Protein AF-A0A3C0M7T3-F1 (afdb_monomer_lite)

Sequence (121 aa):
MRQLVLCGLVAALISSSAALATDTVPTTPPAPPAPAAPPAPAAPPTPPAPPAPPAAPTTEETGKASKDEEVVCRVEDETGSRVRKRKICLTRAQWRSVQEGSQDAASDIQRKSGTMSPPGS

pLDDT: mean 72.66, std 16.34, range [39.75, 96.44]

Radius of gyration: 30.69 Å; chains: 1; bounding box: 57×65×64 Å

Secondary structure (DSSP, 8-state):
--SSSGGGSSSS---------------PPPPPPPPPPPPPPPPPPPPPPPPPPPPP------S---TTT-EEEEEEE-SSTT--EEEEEEEHHHHHHHHHHHHHHHHHHHHHHHHS--S--

Structure (mmCIF, N/CA/C/O backbone):
data_AF-A0A3C0M7T3-F1
#
_entry.id   AF-A0A3C0M7T3-F1
#
loop_
_atom_site.group_PDB
_atom_site.id
_atom_site.type_symbol
_atom_site.label_atom_id
_atom_site.label_alt_id
_atom_site.label_comp_id
_atom_site.label_asym_id
_atom_site.label_entity_id
_atom_site.label_seq_id
_atom_site.pdbx_PDB_ins_code
_atom_site.Cartn_x
_atom_site.Cartn_y
_atom_site.Cartn_z
_atom_site.occupancy
_atom_site.B_iso_or_equiv
_atom_site.auth_seq_id
_atom_site.auth_comp_id
_atom_site.auth_asym_id
_atom_site.auth_atom_id
_atom_site.pdbx_PDB_model_num
ATOM 1 N N . MET A 1 1 ? -9.285 25.445 -32.605 1.00 54.28 1 MET A N 1
ATOM 2 C CA . MET A 1 1 ? -8.692 25.141 -33.932 1.00 54.28 1 MET A CA 1
ATOM 3 C C . MET A 1 1 ? -7.184 25.440 -33.984 1.00 54.28 1 MET A C 1
ATOM 5 O O . MET A 1 1 ? -6.703 26.010 -34.949 1.00 54.28 1 MET A O 1
ATOM 9 N N . ARG A 1 2 ? -6.410 25.063 -32.953 1.00 50.66 2 ARG A N 1
ATOM 10 C CA . ARG A 1 2 ? -4.938 25.235 -32.923 1.00 50.66 2 ARG A CA 1
ATOM 11 C C . ARG A 1 2 ? -4.180 23.929 -32.636 1.00 50.66 2 ARG A C 1
ATOM 13 O O . ARG A 1 2 ? -2.967 23.897 -32.762 1.00 50.66 2 ARG A O 1
ATOM 20 N N . GLN A 1 3 ? -4.899 22.847 -32.316 1.00 47.53 3 GLN A N 1
ATOM 21 C CA . GLN A 1 3 ? -4.334 21.530 -31.985 1.00 47.53 3 GLN A CA 1
ATOM 22 C C . GLN A 1 3 ? -4.041 20.650 -33.214 1.00 47.53 3 GLN A C 1
ATOM 24 O O . GLN A 1 3 ? -3.295 19.686 -33.106 1.00 47.53 3 GLN A O 1
ATOM 29 N N . LEU A 1 4 ? -4.624 20.962 -34.379 1.00 51.00 4 LEU A N 1
ATOM 30 C CA . LEU A 1 4 ? -4.570 20.092 -35.564 1.00 51.00 4 LEU A CA 1
ATOM 31 C C . LEU A 1 4 ? -3.282 20.226 -36.393 1.00 51.00 4 LEU A C 1
ATOM 33 O O . LEU A 1 4 ? -3.054 19.410 -37.276 1.00 51.00 4 LEU A O 1
ATOM 37 N N . VAL A 1 5 ? -2.423 21.210 -36.109 1.00 55.22 5 VAL A N 1
ATOM 38 C CA . VAL A 1 5 ? -1.194 21.448 -36.895 1.00 55.22 5 VAL A CA 1
ATOM 39 C C . VAL A 1 5 ? 0.029 20.739 -36.292 1.00 55.22 5 VAL A C 1
ATOM 41 O O . VAL A 1 5 ? 0.988 20.462 -37.004 1.00 55.22 5 VAL A O 1
ATOM 44 N N . LEU A 1 6 ? -0.004 20.363 -35.007 1.00 47.19 6 LEU A N 1
ATOM 45 C CA . LEU A 1 6 ? 1.174 19.791 -34.339 1.00 47.19 6 LEU A CA 1
ATOM 46 C C . LEU A 1 6 ? 1.395 18.290 -34.608 1.00 47.19 6 LEU A C 1
ATOM 48 O O . LEU A 1 6 ? 2.515 17.814 -34.468 1.00 47.19 6 LEU A O 1
ATOM 52 N N . CYS A 1 7 ? 0.366 17.542 -35.026 1.00 48.12 7 CYS A N 1
ATOM 53 C CA . CYS A 1 7 ? 0.509 16.111 -35.341 1.00 48.12 7 CYS A CA 1
ATOM 54 C C . CYS A 1 7 ? 1.172 15.834 -36.704 1.00 48.12 7 CYS A C 1
ATOM 56 O O . CYS A 1 7 ? 1.570 14.702 -36.958 1.00 48.12 7 CYS A O 1
ATOM 58 N N . GLY A 1 8 ? 1.303 16.833 -37.585 1.00 39.75 8 GLY A N 1
ATOM 59 C CA . GLY A 1 8 ? 1.785 16.622 -38.958 1.00 39.75 8 GLY A CA 1
ATOM 60 C C . GLY A 1 8 ? 3.307 16.577 -39.131 1.00 39.75 8 GLY A C 1
ATOM 61 O O . GLY A 1 8 ? 3.780 16.102 -40.157 1.00 39.75 8 GLY A O 1
ATOM 62 N N . LEU A 1 9 ? 4.091 17.060 -38.160 1.00 50.75 9 LEU A N 1
ATOM 63 C CA . LEU A 1 9 ? 5.523 17.339 -38.370 1.00 50.75 9 LEU A CA 1
ATOM 64 C C . LEU A 1 9 ? 6.476 16.240 -37.866 1.00 50.75 9 LEU A C 1
ATOM 66 O O . LEU A 1 9 ? 7.672 16.306 -38.122 1.00 50.75 9 LEU A O 1
ATOM 70 N N . VAL A 1 10 ? 5.968 15.191 -37.210 1.00 51.28 10 VAL A N 1
ATOM 71 C CA . VAL A 1 10 ? 6.800 14.073 -36.708 1.00 51.28 10 VAL A CA 1
ATOM 72 C C . VAL A 1 10 ? 6.951 12.942 -37.747 1.00 51.28 10 VAL A C 1
ATOM 74 O O . VAL A 1 10 ? 7.687 11.986 -37.535 1.00 51.28 10 VAL A O 1
ATOM 77 N N . ALA A 1 11 ? 6.304 13.049 -38.913 1.00 47.62 11 ALA A N 1
ATOM 78 C CA . ALA A 1 11 ? 6.251 11.973 -39.907 1.00 47.62 11 ALA A CA 1
ATOM 79 C C . ALA A 1 11 ? 7.423 11.931 -40.919 1.00 47.62 11 ALA A C 1
ATOM 81 O O . ALA A 1 11 ? 7.415 11.073 -41.795 1.00 47.62 11 ALA A O 1
ATOM 82 N N . ALA A 1 12 ? 8.424 12.820 -40.836 1.00 48.28 12 ALA A N 1
ATOM 83 C CA . ALA A 1 12 ? 9.397 13.019 -41.927 1.00 48.28 12 ALA A CA 1
ATOM 84 C C . ALA A 1 12 ? 10.887 12.815 -41.570 1.00 48.28 12 ALA A C 1
ATOM 86 O O . ALA A 1 12 ? 11.750 13.277 -42.312 1.00 48.28 12 ALA A O 1
ATOM 87 N N . LEU A 1 13 ? 11.223 12.130 -40.468 1.00 51.91 13 LEU A N 1
ATOM 88 C CA . LEU A 1 13 ? 12.625 11.866 -40.079 1.00 51.91 13 LEU A CA 1
ATOM 89 C C . LEU A 1 13 ? 12.902 10.396 -39.720 1.00 51.91 13 LEU A C 1
ATOM 91 O O . LEU A 1 13 ? 13.705 10.104 -38.836 1.00 51.91 13 LEU A O 1
ATOM 95 N N . ILE A 1 14 ? 12.274 9.447 -40.419 1.00 58.03 14 ILE A N 1
ATOM 96 C CA . ILE A 1 14 ? 12.682 8.037 -40.339 1.00 58.03 14 ILE A CA 1
ATOM 97 C C . ILE A 1 14 ? 13.734 7.802 -41.422 1.00 58.03 14 ILE A C 1
ATOM 99 O O . ILE A 1 14 ? 13.443 7.457 -42.564 1.00 58.03 14 ILE A O 1
ATOM 103 N N . SER A 1 15 ? 14.960 8.130 -41.030 1.00 51.03 15 SER A N 1
ATOM 104 C CA . SER A 1 15 ? 16.192 8.033 -41.799 1.00 51.03 15 SER A CA 1
ATOM 105 C C . SER A 1 15 ? 16.434 6.613 -42.319 1.00 51.03 15 SER A C 1
ATOM 107 O O . SER A 1 15 ? 16.364 5.638 -41.570 1.00 51.03 15 SER A O 1
ATOM 109 N N . SER A 1 16 ? 16.748 6.527 -43.610 1.00 57.53 16 SER A N 1
ATOM 110 C CA . SER A 1 16 ? 17.214 5.338 -44.315 1.00 57.53 16 SER A CA 1
ATOM 111 C C . SER A 1 16 ? 18.479 4.756 -43.686 1.00 57.53 16 SER A C 1
ATOM 113 O O . SER A 1 16 ? 19.516 5.416 -43.658 1.00 57.53 16 SER A O 1
ATOM 115 N N . SER A 1 17 ? 18.426 3.476 -43.322 1.00 51.94 17 SER A N 1
ATOM 116 C CA . SER A 1 17 ? 19.613 2.644 -43.119 1.00 51.94 17 SER A CA 1
ATOM 117 C C . SER A 1 17 ? 19.496 1.409 -44.005 1.00 51.94 17 SER A C 1
ATOM 119 O O . SER A 1 17 ? 18.866 0.418 -43.641 1.00 51.94 17 SER A O 1
ATOM 121 N N . ALA A 1 18 ? 20.085 1.491 -45.199 1.00 50.25 18 ALA A N 1
ATOM 122 C CA . ALA A 1 18 ? 20.340 0.339 -46.051 1.00 50.25 18 ALA A CA 1
ATOM 123 C C . ALA A 1 18 ? 21.513 -0.451 -45.451 1.00 50.25 18 ALA A C 1
ATOM 125 O O . ALA A 1 18 ? 22.664 -0.027 -45.537 1.00 50.25 18 ALA A O 1
ATOM 126 N N . ALA A 1 19 ? 21.217 -1.580 -44.811 1.00 55.22 19 ALA A N 1
ATOM 127 C CA . ALA A 1 19 ? 22.232 -2.539 -44.404 1.00 55.22 19 ALA A CA 1
ATOM 128 C C . ALA A 1 19 ? 22.557 -3.451 -45.597 1.00 55.22 19 ALA A C 1
ATOM 130 O O . ALA A 1 19 ? 21.702 -4.191 -46.083 1.00 55.22 19 ALA A O 1
ATOM 131 N N 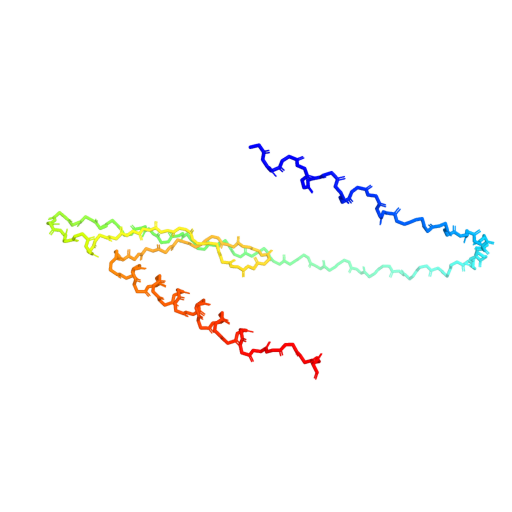. LEU A 1 20 ? 23.797 -3.365 -46.078 1.00 54.47 20 LEU A N 1
ATOM 132 C CA . LEU A 1 20 ? 24.382 -4.287 -47.046 1.00 54.47 20 LEU A CA 1
ATOM 133 C C . LEU A 1 20 ? 24.488 -5.674 -46.396 1.00 54.47 20 LEU A C 1
ATOM 135 O O . LEU A 1 20 ? 25.200 -5.842 -45.408 1.00 54.47 20 LEU A O 1
ATOM 139 N N . ALA A 1 21 ? 23.774 -6.657 -46.942 1.00 46.28 21 ALA A N 1
ATOM 140 C CA . ALA A 1 21 ? 23.901 -8.053 -46.547 1.00 46.28 21 ALA A CA 1
ATOM 141 C C . ALA A 1 21 ? 25.152 -8.661 -47.201 1.00 46.28 21 ALA A C 1
ATOM 143 O O . ALA A 1 21 ? 25.198 -8.854 -48.415 1.00 46.28 21 ALA A O 1
ATOM 144 N N . THR A 1 22 ? 26.177 -8.949 -46.401 1.00 52.25 22 THR A N 1
ATOM 145 C CA . THR A 1 22 ? 27.278 -9.841 -46.781 1.00 52.25 22 THR A CA 1
ATOM 146 C C . THR A 1 22 ? 26.864 -11.284 -46.510 1.00 52.25 22 THR A C 1
ATOM 148 O O . THR A 1 22 ? 26.627 -11.651 -45.360 1.00 52.25 22 THR A O 1
ATOM 151 N N . ASP A 1 23 ? 26.783 -12.077 -47.575 1.00 52.69 23 ASP A N 1
ATOM 152 C CA . ASP A 1 23 ? 26.508 -13.512 -47.553 1.00 52.69 23 ASP A CA 1
ATOM 153 C C . ASP A 1 23 ? 27.795 -14.264 -47.176 1.00 52.69 23 ASP A C 1
ATOM 155 O O . ASP A 1 23 ? 28.731 -14.381 -47.969 1.00 52.69 23 ASP A O 1
ATOM 159 N N . THR A 1 24 ? 27.889 -14.708 -45.925 1.00 58.91 24 THR A N 1
ATOM 160 C CA . THR A 1 24 ? 28.912 -15.656 -45.477 1.00 58.91 24 THR A CA 1
ATOM 161 C C . THR A 1 24 ? 28.232 -16.978 -45.163 1.00 58.91 24 THR A C 1
ATOM 163 O O . THR A 1 24 ? 27.524 -17.104 -44.168 1.00 58.91 24 THR A O 1
ATOM 166 N N . VAL A 1 25 ? 28.449 -17.979 -46.018 1.00 60.59 25 VAL A N 1
ATOM 167 C CA . VAL A 1 25 ? 27.983 -19.356 -45.811 1.00 60.59 25 VAL A CA 1
ATOM 168 C C . VAL A 1 25 ? 28.765 -19.987 -44.649 1.00 60.59 25 VAL A C 1
ATOM 170 O O . VAL A 1 25 ? 29.980 -20.171 -44.770 1.00 60.59 25 VAL A O 1
ATOM 173 N N . PRO A 1 26 ? 28.123 -20.352 -43.522 1.00 62.94 26 PRO A N 1
ATOM 174 C CA . PRO A 1 26 ? 28.803 -21.055 -42.444 1.00 62.94 26 PRO A CA 1
ATOM 175 C C . PRO A 1 26 ? 28.878 -22.558 -42.755 1.00 62.94 26 PRO A C 1
ATOM 177 O O . PRO A 1 26 ? 27.889 -23.287 -42.655 1.00 62.94 26 PRO A O 1
ATOM 180 N N . THR A 1 27 ? 30.072 -23.050 -43.093 1.00 63.44 27 THR A N 1
ATOM 181 C CA . THR A 1 27 ? 30.367 -24.492 -43.111 1.00 63.44 27 THR A CA 1
ATOM 182 C C . THR A 1 27 ? 30.346 -25.015 -41.677 1.00 63.44 27 THR A C 1
ATOM 184 O O . THR A 1 27 ? 31.277 -24.796 -40.902 1.00 63.44 27 THR A O 1
ATOM 187 N N . THR A 1 28 ? 29.253 -25.688 -41.321 1.00 66.62 28 THR A N 1
ATOM 188 C CA . THR A 1 28 ? 29.037 -26.264 -39.990 1.00 66.62 28 THR A CA 1
ATOM 189 C C . THR A 1 28 ? 29.681 -27.658 -39.929 1.00 66.62 28 THR A C 1
ATOM 191 O O . THR A 1 28 ? 29.315 -28.516 -40.735 1.00 66.62 28 THR A O 1
ATOM 194 N N . PRO A 1 29 ? 30.640 -27.917 -39.019 1.00 76.75 29 PRO A N 1
ATOM 195 C CA . PRO A 1 29 ? 31.213 -29.249 -38.840 1.00 76.75 29 PRO A CA 1
ATOM 196 C C . PRO A 1 29 ? 30.164 -30.241 -38.299 1.00 76.75 29 PRO A C 1
ATOM 198 O O . PRO A 1 29 ? 29.226 -29.827 -37.612 1.00 76.75 29 PRO A O 1
ATOM 201 N N . PRO A 1 30 ? 30.303 -31.551 -38.582 1.00 72.31 30 PRO A N 1
ATOM 202 C CA . PRO A 1 30 ? 29.371 -32.562 -38.094 1.00 72.31 30 PRO A CA 1
ATOM 203 C C . PRO A 1 30 ? 29.369 -32.605 -36.561 1.00 72.31 30 PRO A C 1
ATOM 205 O O . PRO A 1 30 ? 30.420 -32.685 -35.922 1.00 72.31 30 PRO A O 1
ATOM 208 N N . ALA A 1 31 ? 28.170 -32.530 -35.983 1.00 72.38 31 ALA A N 1
ATOM 209 C CA . ALA A 1 31 ? 27.964 -32.505 -34.543 1.00 72.38 31 ALA A CA 1
ATOM 210 C C . ALA A 1 31 ? 28.429 -33.824 -33.885 1.00 72.38 31 ALA A C 1
ATOM 212 O O . ALA A 1 31 ? 28.151 -34.901 -34.423 1.00 72.38 31 ALA A O 1
ATOM 213 N N . PRO A 1 32 ? 29.110 -33.769 -32.723 1.00 79.19 32 PRO A N 1
ATOM 214 C CA . PRO A 1 32 ? 29.444 -34.965 -31.955 1.00 79.19 32 PRO A CA 1
ATOM 215 C C . PRO A 1 32 ? 28.168 -35.688 -31.482 1.00 79.19 32 PRO A C 1
ATOM 217 O O . PRO A 1 32 ? 27.130 -35.043 -31.306 1.00 79.19 32 PRO A O 1
ATOM 220 N N . PRO A 1 33 ? 28.220 -37.015 -31.251 1.00 74.81 33 PRO A N 1
ATOM 221 C CA . PRO A 1 33 ? 27.073 -37.763 -30.748 1.00 74.81 33 PRO A CA 1
ATOM 222 C C . PRO A 1 33 ? 26.618 -37.194 -29.400 1.00 74.81 33 PRO A C 1
ATOM 224 O O . PRO A 1 33 ? 27.426 -36.983 -28.492 1.00 74.81 33 PRO A O 1
ATOM 227 N N . ALA A 1 34 ? 25.317 -36.924 -29.292 1.00 75.00 34 ALA A N 1
ATOM 228 C CA . ALA A 1 34 ? 24.721 -36.347 -28.096 1.00 75.00 34 ALA A CA 1
ATOM 229 C C . ALA A 1 34 ? 24.924 -37.285 -26.886 1.00 75.00 34 ALA A C 1
ATOM 231 O O . ALA A 1 34 ? 24.670 -38.488 -27.005 1.00 75.00 34 ALA A O 1
ATOM 232 N N . PRO A 1 35 ? 25.369 -36.767 -25.726 1.00 75.75 35 PRO A N 1
ATOM 233 C CA . PRO A 1 35 ? 25.475 -37.565 -24.511 1.00 75.75 35 PRO A CA 1
ATOM 234 C C . PRO A 1 35 ? 24.099 -38.108 -24.105 1.00 75.75 35 PRO A C 1
ATOM 236 O O . PRO A 1 35 ? 23.074 -37.453 -24.305 1.00 75.75 35 PRO A O 1
ATOM 239 N N . ALA A 1 36 ? 24.082 -39.315 -23.531 1.00 73.00 36 ALA A N 1
ATOM 240 C CA . ALA A 1 36 ? 22.861 -39.947 -23.045 1.00 73.00 36 ALA A CA 1
ATOM 241 C C . ALA A 1 36 ? 22.136 -39.023 -22.053 1.00 73.00 36 ALA A C 1
ATOM 243 O O . ALA A 1 36 ? 22.749 -38.493 -21.122 1.00 73.00 36 ALA A O 1
ATOM 244 N N . ALA A 1 37 ? 20.836 -38.819 -22.276 1.00 73.56 37 ALA A N 1
ATOM 245 C CA . ALA A 1 37 ? 20.022 -37.946 -21.445 1.00 73.56 37 ALA A CA 1
ATOM 246 C C . ALA A 1 37 ? 20.018 -38.447 -19.986 1.00 73.56 37 ALA A C 1
ATOM 248 O O . ALA A 1 37 ? 19.810 -39.644 -19.759 1.00 73.56 37 ALA A O 1
ATOM 249 N N . PRO A 1 38 ? 20.241 -37.565 -18.993 1.00 78.31 38 PRO A N 1
ATOM 250 C CA . PRO A 1 38 ? 20.146 -37.945 -17.591 1.00 78.31 38 PRO A CA 1
ATOM 251 C C . PRO A 1 38 ? 18.713 -38.388 -17.250 1.00 78.31 38 PRO A C 1
ATOM 253 O O . PRO A 1 38 ? 17.758 -37.920 -17.879 1.00 78.31 38 PRO A O 1
ATOM 256 N N . PRO A 1 39 ? 18.538 -39.277 -16.254 1.00 73.81 39 PRO A N 1
ATOM 257 C CA . PRO A 1 39 ? 17.217 -39.704 -15.813 1.00 73.81 39 PRO A CA 1
ATOM 258 C C . PRO A 1 39 ? 16.380 -38.493 -15.390 1.00 73.81 39 PRO A C 1
ATOM 260 O O . PRO A 1 39 ? 16.879 -37.573 -14.736 1.00 73.81 39 PRO A O 1
ATOM 263 N N . ALA A 1 40 ? 15.105 -38.495 -15.785 1.00 75.69 40 ALA A N 1
ATOM 264 C CA . ALA A 1 40 ? 14.182 -37.415 -15.474 1.00 75.69 40 ALA A CA 1
ATOM 265 C C . ALA A 1 40 ? 14.099 -37.208 -13.947 1.00 75.69 40 ALA A C 1
ATOM 267 O O . ALA A 1 40 ? 13.927 -38.188 -13.213 1.00 75.69 40 ALA A O 1
ATOM 268 N N . PRO A 1 41 ? 14.224 -35.963 -13.453 1.00 77.19 41 PRO A N 1
ATOM 269 C CA . PRO A 1 41 ? 14.110 -35.680 -12.031 1.00 77.19 41 PRO A CA 1
ATOM 270 C C . PRO A 1 41 ? 12.722 -36.080 -11.524 1.00 77.19 41 PRO A C 1
ATOM 272 O O . PRO A 1 41 ? 11.710 -35.850 -12.189 1.00 77.19 41 PRO A O 1
ATOM 275 N N . ALA A 1 42 ? 12.688 -36.689 -10.337 1.00 75.00 42 ALA A N 1
ATOM 276 C CA . ALA A 1 42 ? 11.449 -37.059 -9.670 1.00 75.00 42 ALA A CA 1
ATOM 277 C C . ALA A 1 42 ? 10.538 -35.831 -9.520 1.00 75.00 42 ALA A C 1
ATOM 279 O O . ALA A 1 42 ? 11.002 -34.738 -9.181 1.00 75.00 42 ALA A O 1
ATOM 280 N N . ALA A 1 43 ? 9.244 -36.016 -9.792 1.00 74.94 43 ALA A N 1
ATOM 281 C CA . ALA A 1 43 ? 8.264 -34.944 -9.699 1.00 74.94 43 ALA A CA 1
ATOM 282 C C . ALA A 1 43 ? 8.264 -34.340 -8.280 1.00 74.94 43 ALA A C 1
ATOM 284 O O . ALA A 1 43 ? 8.270 -35.095 -7.301 1.00 74.94 43 ALA A O 1
ATOM 285 N N . PRO A 1 44 ? 8.263 -33.000 -8.144 1.00 76.00 44 PRO A N 1
ATOM 286 C CA . PRO A 1 44 ? 8.203 -32.368 -6.836 1.00 76.00 44 PRO A CA 1
ATOM 287 C C . PRO A 1 44 ? 6.874 -32.712 -6.146 1.00 76.00 44 PRO A C 1
ATOM 289 O O . PRO A 1 44 ? 5.849 -32.843 -6.823 1.00 76.00 44 PRO A O 1
ATOM 292 N N . PRO A 1 45 ? 6.863 -32.843 -4.809 1.00 72.81 45 PRO A N 1
ATOM 293 C CA . PRO A 1 45 ? 5.632 -33.075 -4.070 1.00 72.81 45 PRO A CA 1
ATOM 294 C C . PRO A 1 45 ? 4.646 -31.929 -4.307 1.00 72.81 45 PRO A C 1
ATOM 296 O O . PRO A 1 45 ? 5.022 -30.755 -4.360 1.00 72.81 45 PRO A O 1
ATOM 299 N N . THR A 1 46 ? 3.370 -32.282 -4.443 1.00 73.62 46 THR A N 1
ATOM 300 C CA . THR A 1 46 ? 2.272 -31.331 -4.605 1.00 73.62 46 THR A CA 1
ATOM 301 C C . THR A 1 46 ? 2.250 -30.372 -3.408 1.00 73.62 46 THR A C 1
ATOM 303 O O . THR A 1 46 ? 2.223 -30.844 -2.268 1.00 73.62 46 THR A O 1
ATOM 306 N N . PRO A 1 47 ? 2.277 -29.041 -3.616 1.00 78.12 47 PRO A N 1
ATOM 307 C CA . PRO A 1 47 ? 2.225 -28.099 -2.508 1.00 78.12 47 PRO A CA 1
ATOM 308 C C . PRO A 1 47 ? 0.896 -28.244 -1.748 1.00 78.12 47 PRO A C 1
ATOM 310 O O . PRO A 1 47 ? -0.140 -28.497 -2.371 1.00 78.12 47 PRO A O 1
ATOM 313 N N . PRO A 1 48 ? 0.906 -28.081 -0.413 1.00 73.44 48 PRO A N 1
ATOM 314 C CA . PRO A 1 48 ? -0.309 -28.122 0.388 1.00 73.44 48 PRO A CA 1
ATOM 315 C C . PRO A 1 48 ? -1.293 -27.043 -0.075 1.00 73.44 48 PRO A C 1
ATOM 317 O O . PRO A 1 48 ? -0.898 -25.937 -0.456 1.00 73.44 48 PRO A O 1
ATOM 320 N N . ALA A 1 49 ? -2.583 -27.383 -0.050 1.00 71.88 49 ALA A N 1
ATOM 321 C CA . ALA A 1 49 ? -3.652 -26.462 -0.408 1.00 71.88 49 ALA A CA 1
ATOM 322 C C . ALA A 1 49 ? -3.561 -25.183 0.449 1.00 71.88 49 ALA A C 1
ATOM 324 O O . ALA A 1 49 ? -3.306 -25.278 1.655 1.00 71.88 49 ALA A O 1
ATOM 325 N N . PRO A 1 50 ? -3.747 -23.989 -0.146 1.00 76.25 50 PRO A N 1
ATOM 326 C CA . PRO A 1 50 ? -3.705 -22.746 0.608 1.00 76.25 50 PRO A CA 1
ATOM 327 C C . PRO A 1 50 ? -4.780 -22.760 1.708 1.00 76.25 50 PRO A C 1
ATOM 329 O O . PRO A 1 50 ? -5.881 -23.266 1.473 1.00 76.25 50 PRO A O 1
ATOM 332 N N . PRO A 1 51 ? -4.486 -22.208 2.898 1.00 66.81 51 PRO A N 1
ATOM 333 C CA . PRO A 1 51 ? -5.471 -22.099 3.964 1.00 66.81 51 PRO A CA 1
ATOM 334 C C . PRO A 1 51 ? -6.678 -21.291 3.480 1.00 66.81 51 PRO A C 1
ATOM 336 O O . PRO A 1 51 ? -6.530 -20.298 2.760 1.00 66.81 51 PRO A O 1
ATOM 339 N N . ALA A 1 52 ? -7.874 -21.736 3.871 1.00 64.75 52 ALA A N 1
ATOM 340 C CA . ALA A 1 52 ? -9.113 -21.028 3.585 1.00 64.75 52 ALA A CA 1
ATOM 341 C C . ALA A 1 52 ? -9.010 -19.575 4.092 1.00 64.75 52 ALA A C 1
ATOM 343 O O . ALA A 1 52 ? -8.475 -19.354 5.184 1.00 64.75 52 ALA A O 1
ATOM 344 N N . PRO A 1 53 ? -9.479 -18.580 3.314 1.00 68.81 53 PRO A N 1
ATOM 345 C CA . PRO A 1 53 ? -9.433 -17.192 3.745 1.00 68.81 53 PRO A CA 1
ATOM 346 C C . PRO A 1 53 ? -10.183 -17.040 5.079 1.00 68.81 53 PRO A C 1
ATOM 348 O O . PRO A 1 53 ? -11.221 -17.684 5.260 1.00 68.81 53 PRO A O 1
ATOM 351 N N . PRO A 1 54 ? -9.691 -16.197 6.007 1.00 61.53 54 PRO A N 1
ATOM 352 C CA . PRO A 1 54 ? -10.412 -15.896 7.234 1.00 61.53 54 PRO A CA 1
ATOM 353 C C . PRO A 1 54 ? -11.817 -15.408 6.886 1.00 61.53 54 PRO A C 1
ATOM 355 O O . PRO A 1 54 ? -11.976 -14.550 6.012 1.00 61.53 54 PRO A O 1
ATOM 358 N N . ALA A 1 55 ? -12.825 -15.961 7.561 1.00 56.47 55 ALA A N 1
ATOM 359 C CA . ALA A 1 55 ? -14.178 -15.435 7.501 1.00 56.47 55 ALA A CA 1
ATOM 360 C C . ALA A 1 55 ? -14.123 -13.932 7.805 1.00 56.47 55 ALA A C 1
ATOM 362 O O . ALA A 1 55 ? -13.525 -13.512 8.799 1.00 56.47 55 ALA A O 1
ATOM 363 N N . ALA A 1 56 ? -14.673 -13.125 6.896 1.00 54.78 56 ALA A N 1
ATOM 364 C CA . ALA A 1 56 ? -14.720 -11.682 7.057 1.00 54.78 56 ALA A CA 1
ATOM 365 C C . ALA A 1 56 ? -15.389 -11.340 8.401 1.00 54.78 56 ALA A C 1
ATOM 367 O O . ALA A 1 56 ? -16.407 -11.956 8.725 1.00 54.78 56 ALA A O 1
ATOM 368 N N . PRO A 1 57 ? -14.859 -10.382 9.182 1.00 56.78 57 PRO A N 1
ATOM 369 C CA . PRO A 1 57 ? -15.565 -9.916 10.361 1.00 56.78 57 PRO A CA 1
ATOM 370 C C . PRO A 1 57 ? -16.868 -9.249 9.912 1.00 56.78 57 PRO A C 1
ATOM 372 O O . PRO A 1 57 ? -16.860 -8.227 9.223 1.00 56.78 57 PRO A O 1
ATOM 375 N N . THR A 1 58 ? -17.992 -9.855 10.285 1.00 52.66 58 THR A N 1
ATOM 376 C CA . THR A 1 58 ? -19.303 -9.211 10.270 1.00 52.66 58 THR A CA 1
ATOM 377 C C . THR A 1 58 ? -19.300 -8.178 11.390 1.00 52.66 58 THR A C 1
ATOM 379 O O . THR A 1 58 ? -19.621 -8.485 12.533 1.00 52.66 58 THR A O 1
ATOM 382 N N . THR A 1 59 ? -18.862 -6.959 11.085 1.00 51.47 59 THR A N 1
ATOM 383 C CA . THR A 1 59 ? -19.052 -5.816 11.978 1.00 51.47 59 THR A CA 1
ATOM 384 C C . THR A 1 59 ? -20.449 -5.261 11.728 1.00 51.47 59 THR A C 1
ATOM 386 O O . THR A 1 59 ? -20.647 -4.358 10.917 1.00 51.47 59 THR A O 1
ATOM 389 N N . GLU A 1 60 ? -21.432 -5.853 12.401 1.00 63.25 60 GLU A N 1
ATOM 390 C CA . GLU A 1 60 ? -22.653 -5.145 12.764 1.00 63.25 60 GLU A CA 1
ATOM 391 C C . GLU A 1 60 ? -22.302 -4.189 13.907 1.00 63.25 60 GLU A C 1
ATOM 393 O O . GLU A 1 60 ? -22.080 -4.624 15.032 1.00 63.25 60 GLU A O 1
ATOM 398 N N . GLU A 1 61 ? -22.265 -2.884 13.641 1.00 52.28 61 GLU A N 1
ATOM 399 C CA . GLU A 1 61 ? -22.486 -1.905 14.703 1.00 52.28 61 GLU A CA 1
ATOM 400 C C . GLU A 1 61 ? -23.376 -0.780 14.176 1.00 52.28 61 GLU A C 1
ATOM 402 O O . GLU A 1 61 ? -22.974 0.113 13.431 1.00 52.28 61 GLU A O 1
ATOM 407 N N . THR A 1 62 ? -24.654 -0.893 14.534 1.00 50.19 62 THR A N 1
ATOM 408 C CA . THR A 1 62 ? -25.650 0.162 14.389 1.00 50.19 62 THR A CA 1
ATOM 409 C C . THR A 1 62 ? -25.415 1.174 15.501 1.00 50.19 62 THR A C 1
ATOM 411 O O . THR A 1 62 ? -25.866 1.013 16.628 1.00 50.19 62 THR A O 1
ATOM 414 N N . GLY A 1 63 ? -24.714 2.242 15.165 1.00 51.47 63 GLY A N 1
ATOM 415 C CA . GLY A 1 63 ? -24.579 3.454 15.958 1.00 51.47 63 GLY A CA 1
ATOM 416 C C . GLY A 1 63 ? -24.054 4.517 15.011 1.00 51.47 63 GLY A C 1
ATOM 417 O O . GLY A 1 63 ? -23.325 4.184 14.085 1.00 51.47 63 GLY A O 1
ATOM 418 N N . LYS A 1 64 ? -24.495 5.770 15.137 1.00 54.34 64 LYS A N 1
ATOM 419 C CA . LYS A 1 64 ? -24.123 6.865 14.226 1.00 54.34 64 LYS A CA 1
ATOM 420 C C . LYS A 1 64 ? -22.612 7.133 14.294 1.00 54.34 64 LYS A C 1
ATOM 422 O O . LYS A 1 64 ? -22.188 8.069 14.960 1.00 54.34 64 LYS A O 1
ATOM 427 N N . ALA A 1 65 ? -21.831 6.307 13.611 1.00 56.47 65 ALA A N 1
ATOM 428 C CA . ALA A 1 65 ? -20.410 6.470 13.423 1.00 56.47 65 ALA A CA 1
ATOM 429 C C . ALA A 1 65 ? -20.219 7.770 12.646 1.00 56.47 65 ALA A C 1
ATOM 431 O O . ALA A 1 65 ? -20.846 7.995 11.601 1.00 56.47 65 ALA A O 1
ATOM 432 N N . SER A 1 66 ? -19.406 8.665 13.188 1.00 66.38 66 SER A N 1
ATOM 433 C CA . SER A 1 66 ? -19.027 9.884 12.484 1.00 66.38 66 SER A CA 1
ATOM 434 C C . SER A 1 66 ? -18.421 9.476 11.133 1.00 66.38 66 SER A C 1
ATOM 436 O O . SER A 1 66 ? -17.833 8.403 11.019 1.00 66.38 66 SER A O 1
ATOM 438 N N . LYS A 1 67 ? -18.559 10.285 10.071 1.00 71.62 67 LYS A N 1
ATOM 439 C CA . LYS A 1 67 ? -18.104 9.917 8.703 1.00 71.62 67 LYS A CA 1
ATOM 440 C C . LYS A 1 67 ? -16.635 9.461 8.628 1.00 71.62 67 LYS A C 1
ATOM 442 O O . LYS A 1 67 ? -16.237 8.852 7.634 1.00 71.62 67 LYS A O 1
ATOM 447 N N . ASP A 1 68 ? -15.848 9.802 9.641 1.00 75.44 68 ASP A N 1
ATOM 448 C CA . ASP A 1 68 ? -14.452 9.445 9.871 1.00 75.44 68 ASP A CA 1
ATOM 449 C C . ASP A 1 68 ? -14.230 7.985 10.309 1.00 75.44 68 ASP A C 1
ATOM 451 O O . ASP A 1 68 ? -13.193 7.406 9.979 1.00 75.44 68 ASP A O 1
ATOM 455 N N . GLU A 1 69 ? -15.200 7.383 10.997 1.00 83.50 69 GLU A N 1
ATOM 456 C CA . GLU A 1 69 ? -15.149 6.024 11.561 1.00 83.50 69 GLU A CA 1
ATOM 457 C C . GLU A 1 69 ? -15.642 4.955 10.570 1.00 83.50 69 GLU A C 1
ATOM 459 O O . GLU A 1 69 ? -15.494 3.759 10.807 1.00 83.50 69 GLU A O 1
ATOM 464 N N . GLU A 1 70 ? -16.180 5.371 9.420 1.00 87.75 70 GLU A N 1
ATOM 465 C CA . GLU A 1 70 ? -16.611 4.466 8.354 1.00 87.75 70 GLU A CA 1
ATOM 466 C C . GLU A 1 70 ? -15.422 3.655 7.810 1.00 87.75 70 GLU A C 1
ATOM 468 O O . GLU A 1 70 ? -14.449 4.219 7.295 1.00 87.75 70 GLU A O 1
ATOM 473 N N . VAL A 1 71 ? -15.510 2.325 7.902 1.00 92.12 71 VAL A N 1
ATOM 474 C CA . VAL A 1 71 ? -14.508 1.398 7.361 1.00 92.12 71 VAL A CA 1
ATOM 475 C C . VAL A 1 71 ? -14.709 1.234 5.856 1.00 92.12 71 VAL A C 1
ATOM 477 O O . VAL A 1 71 ? -15.755 0.787 5.392 1.00 92.12 71 VAL A O 1
ATOM 480 N N . VAL A 1 72 ? -13.672 1.550 5.082 1.00 92.12 72 VAL A N 1
ATOM 481 C CA . VAL A 1 72 ? -13.639 1.425 3.623 1.00 92.12 72 VAL A CA 1
ATOM 482 C C . VAL A 1 72 ? -12.597 0.381 3.232 1.00 92.12 72 VAL A C 1
ATOM 484 O O . VAL A 1 72 ? -11.416 0.502 3.566 1.00 92.12 72 VAL A O 1
ATOM 487 N N . CYS A 1 73 ? -13.024 -0.633 2.480 1.00 94.69 73 CYS A N 1
ATOM 488 C CA . CYS A 1 73 ? -12.135 -1.654 1.937 1.00 94.69 73 CYS A CA 1
ATOM 489 C C . CYS A 1 73 ? -11.752 -1.355 0.485 1.00 94.69 73 CYS A C 1
ATOM 491 O O . CYS A 1 73 ? -12.631 -1.177 -0.357 1.00 94.69 73 CYS A O 1
ATOM 493 N N . ARG A 1 74 ? -10.455 -1.381 0.177 1.00 92.44 74 ARG A N 1
ATOM 494 C CA . ARG A 1 74 ? -9.910 -1.265 -1.185 1.00 92.44 74 ARG A CA 1
ATOM 495 C C . ARG A 1 74 ? -9.098 -2.502 -1.540 1.00 92.44 74 ARG A C 1
ATOM 497 O O . ARG A 1 74 ? -8.587 -3.184 -0.654 1.00 92.44 74 ARG A O 1
ATOM 504 N N . VAL A 1 75 ? -9.031 -2.824 -2.826 1.00 92.50 75 VAL A N 1
ATOM 505 C CA . VAL A 1 75 ? -8.175 -3.897 -3.338 1.00 92.50 75 VAL A CA 1
ATOM 506 C C . VAL A 1 75 ? -6.989 -3.230 -4.006 1.00 92.50 75 VAL A C 1
ATOM 508 O O . VAL A 1 75 ? -7.175 -2.544 -5.004 1.00 92.50 75 VAL A O 1
ATOM 511 N N . GLU A 1 76 ? -5.811 -3.421 -3.428 1.00 88.62 76 GLU A N 1
ATOM 512 C CA . GLU A 1 76 ? -4.557 -2.893 -3.950 1.00 88.62 76 GLU A CA 1
ATOM 513 C C . GLU A 1 76 ? -3.791 -4.021 -4.644 1.00 88.62 76 GLU A C 1
ATOM 515 O O . GLU A 1 76 ? -3.772 -5.178 -4.193 1.00 88.62 76 GLU A O 1
ATOM 520 N N . ASP A 1 77 ? -3.182 -3.672 -5.769 1.00 89.00 77 ASP A N 1
ATOM 521 C CA . ASP A 1 77 ? -2.288 -4.544 -6.511 1.00 89.00 77 ASP A CA 1
ATOM 522 C C . ASP A 1 77 ? -0.872 -4.383 -5.940 1.00 89.00 77 ASP A C 1
ATOM 524 O O . ASP A 1 77 ? -0.287 -3.302 -5.968 1.00 89.00 77 ASP A O 1
ATOM 528 N N . GLU A 1 78 ? -0.308 -5.460 -5.393 1.00 85.75 78 GLU A N 1
ATOM 529 C CA . GLU A 1 78 ? 1.071 -5.453 -4.895 1.00 85.75 78 GLU A CA 1
ATOM 530 C C . GLU A 1 78 ? 2.035 -5.427 -6.096 1.00 85.75 78 GLU A C 1
ATOM 532 O O . GLU A 1 78 ? 2.086 -6.375 -6.886 1.00 85.75 78 GLU A O 1
ATOM 537 N N . THR A 1 79 ? 2.797 -4.344 -6.259 1.00 85.69 79 THR A N 1
ATOM 538 C CA . THR A 1 79 ? 3.701 -4.147 -7.404 1.00 85.69 79 THR A CA 1
ATOM 539 C C . THR A 1 79 ? 4.779 -5.244 -7.476 1.00 85.69 79 THR A C 1
ATOM 541 O O . THR A 1 79 ? 5.741 -5.233 -6.712 1.00 85.69 79 THR A O 1
ATOM 544 N N . GLY A 1 80 ? 4.650 -6.192 -8.419 1.00 85.25 80 GLY A N 1
ATOM 545 C CA . GLY A 1 80 ? 5.646 -7.245 -8.688 1.00 85.25 80 GLY A CA 1
ATOM 546 C C . GLY A 1 80 ? 5.161 -8.356 -9.640 1.00 85.25 80 GLY A C 1
ATOM 547 O O . GLY A 1 80 ? 3.976 -8.631 -9.724 1.00 85.25 80 GLY A O 1
ATOM 548 N N . SER A 1 81 ? 6.070 -9.045 -10.347 1.00 65.06 81 SER A N 1
ATOM 549 C CA . SER A 1 81 ? 5.824 -9.924 -11.530 1.00 65.06 81 SER A CA 1
ATOM 550 C C . SER A 1 81 ? 4.865 -11.141 -11.361 1.00 65.06 81 SER A C 1
ATOM 552 O O . SER A 1 81 ? 4.652 -11.922 -12.284 1.00 65.06 81 SER A O 1
ATOM 554 N N . ARG A 1 82 ? 4.235 -11.329 -10.194 1.00 76.44 82 ARG A N 1
ATOM 555 C CA . ARG A 1 82 ? 3.213 -12.366 -9.913 1.00 76.44 82 ARG A CA 1
ATOM 556 C C . ARG A 1 82 ? 1.966 -11.789 -9.216 1.00 76.44 82 ARG A C 1
ATOM 558 O O . ARG A 1 82 ? 1.350 -12.494 -8.416 1.00 76.44 82 ARG A O 1
ATOM 565 N N . VAL A 1 83 ? 1.664 -10.510 -9.473 1.00 73.56 83 VAL A N 1
ATOM 566 C CA . VAL A 1 83 ? 0.740 -9.622 -8.733 1.00 73.56 83 VAL A CA 1
ATOM 567 C C . VAL A 1 83 ? -0.427 -10.376 -8.091 1.00 73.56 83 VAL A C 1
ATOM 569 O O . VAL A 1 83 ? -1.385 -10.797 -8.742 1.00 73.56 83 VAL A O 1
ATOM 572 N N . ARG A 1 84 ? -0.321 -10.560 -6.775 1.00 79.94 84 ARG A N 1
ATOM 573 C CA . ARG A 1 84 ? -1.417 -11.018 -5.925 1.00 79.94 84 ARG A CA 1
ATOM 574 C C . ARG A 1 84 ? -2.218 -9.786 -5.518 1.00 79.94 84 ARG A C 1
ATOM 576 O O . ARG A 1 84 ? -1.637 -8.761 -5.177 1.00 79.94 84 ARG A O 1
ATOM 583 N N . LYS A 1 85 ? -3.545 -9.902 -5.523 1.00 87.94 85 LYS A N 1
ATOM 584 C CA . LYS A 1 85 ? -4.437 -8.847 -5.034 1.00 87.94 85 LYS A CA 1
ATOM 585 C C . LYS A 1 85 ? -4.575 -8.949 -3.524 1.00 87.94 85 LYS A C 1
ATOM 587 O O . LYS A 1 85 ? -4.885 -10.027 -3.013 1.00 87.94 85 LYS A O 1
ATOM 592 N N . ARG A 1 86 ? -4.394 -7.834 -2.819 1.00 87.12 86 ARG A N 1
ATOM 593 C CA . ARG A 1 86 ? -4.639 -7.729 -1.378 1.00 87.12 86 ARG A CA 1
ATOM 594 C C . ARG A 1 86 ? -5.825 -6.803 -1.137 1.00 87.12 86 ARG A C 1
ATOM 596 O O . ARG A 1 86 ? -5.888 -5.708 -1.681 1.00 87.12 86 ARG A O 1
ATOM 603 N N . LYS A 1 87 ? -6.752 -7.220 -0.272 1.00 92.12 87 LYS A N 1
ATOM 604 C CA . LYS A 1 87 ? -7.820 -6.352 0.237 1.00 92.12 87 LYS A CA 1
ATOM 605 C C . LYS A 1 87 ? -7.356 -5.693 1.536 1.00 92.12 87 LYS A C 1
ATOM 607 O O . LYS A 1 87 ? -6.971 -6.396 2.466 1.00 92.12 87 LYS A O 1
ATOM 612 N N . ILE A 1 88 ? -7.402 -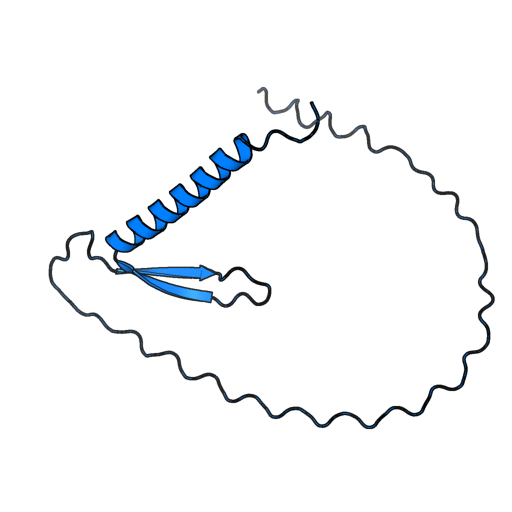4.367 1.594 1.00 93.50 88 ILE A N 1
ATOM 613 C CA . ILE A 1 88 ? -7.045 -3.553 2.759 1.00 93.50 88 ILE A CA 1
ATOM 614 C C . ILE A 1 88 ? -8.306 -2.829 3.222 1.00 93.50 88 ILE A C 1
ATOM 616 O O . ILE A 1 88 ? -8.917 -2.100 2.443 1.00 93.50 88 ILE A O 1
ATOM 620 N N . CYS A 1 89 ? -8.705 -3.038 4.473 1.00 94.31 89 CYS A N 1
ATOM 621 C CA . CYS A 1 89 ? -9.856 -2.382 5.089 1.00 94.31 89 CYS A CA 1
ATOM 622 C C . CYS A 1 89 ? -9.368 -1.467 6.208 1.00 94.31 89 CYS A C 1
ATOM 624 O O . CYS A 1 89 ? -8.731 -1.938 7.145 1.00 94.31 89 CYS A O 1
ATOM 626 N N . LEU A 1 90 ? -9.647 -0.172 6.086 1.00 93.69 90 LEU A N 1
ATOM 627 C CA . LEU A 1 90 ? -9.233 0.868 7.031 1.00 93.69 90 LEU A CA 1
ATOM 628 C C . LEU A 1 90 ? -10.357 1.892 7.187 1.00 93.69 90 LEU A C 1
ATOM 630 O O . LEU A 1 90 ? -11.216 2.004 6.310 1.00 93.69 90 LEU A O 1
ATOM 634 N N . THR A 1 91 ? -10.351 2.663 8.272 1.00 95.88 91 THR A N 1
ATOM 635 C CA . THR A 1 91 ? -11.314 3.760 8.451 1.00 95.88 91 THR A CA 1
ATOM 636 C C . THR A 1 91 ? -11.040 4.908 7.480 1.00 95.88 91 THR A C 1
ATOM 638 O O . THR A 1 91 ? -9.928 5.073 6.967 1.00 95.88 91 THR A O 1
ATOM 641 N N . ARG A 1 92 ? -12.044 5.751 7.221 1.00 91.31 92 ARG A N 1
ATOM 642 C CA . ARG A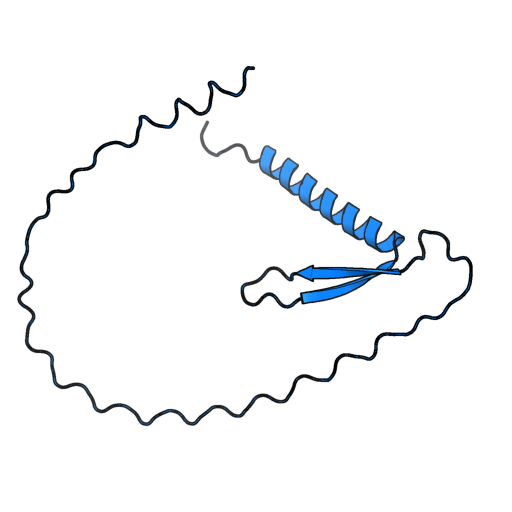 1 92 ? -11.878 6.929 6.358 1.00 91.31 92 ARG A CA 1
ATOM 643 C C . ARG A 1 92 ? -10.823 7.899 6.906 1.00 91.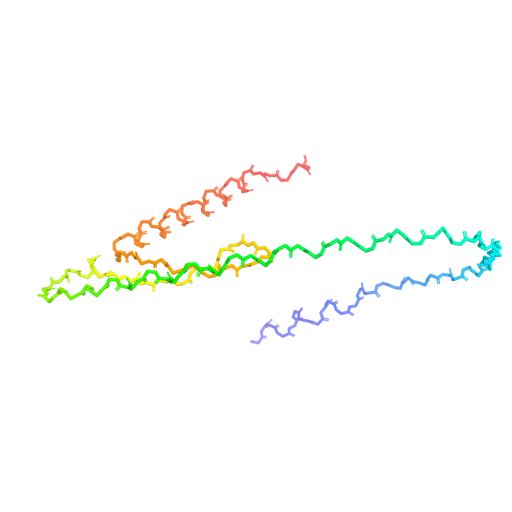31 92 ARG A C 1
ATOM 645 O O . ARG A 1 92 ? -10.096 8.494 6.111 1.00 91.31 92 ARG A O 1
ATOM 652 N N . ALA A 1 93 ? -10.698 8.022 8.230 1.00 92.50 93 ALA A N 1
ATOM 653 C CA . ALA A 1 93 ? -9.623 8.786 8.864 1.00 92.50 93 ALA A CA 1
ATOM 654 C C . ALA A 1 93 ? -8.231 8.200 8.557 1.00 92.50 93 ALA A C 1
ATOM 656 O O . ALA A 1 93 ? -7.337 8.933 8.141 1.00 92.50 93 ALA A O 1
ATOM 657 N N . GLN A 1 94 ? -8.066 6.878 8.666 1.00 94.38 94 GLN A N 1
ATOM 658 C CA . GLN A 1 94 ? -6.800 6.196 8.367 1.00 94.38 94 GLN A CA 1
ATOM 659 C C . GLN A 1 94 ? -6.409 6.314 6.890 1.00 94.38 94 GLN A C 1
ATOM 661 O O . GLN A 1 94 ? -5.251 6.581 6.574 1.00 94.38 94 GLN A O 1
ATOM 666 N N . TRP A 1 95 ? -7.371 6.188 5.971 1.00 95.31 95 TRP A N 1
ATOM 667 C CA . TRP A 1 95 ? -7.124 6.399 4.541 1.00 95.31 95 TRP A CA 1
ATOM 668 C C . TRP A 1 95 ? -6.610 7.803 4.226 1.00 95.31 95 TRP A C 1
ATOM 670 O O . TRP A 1 95 ? -5.825 7.970 3.294 1.00 95.31 95 TRP A O 1
ATOM 680 N N . ARG A 1 96 ? -7.034 8.806 4.999 1.00 93.62 96 ARG A N 1
ATOM 681 C CA . ARG A 1 96 ? -6.559 10.184 4.862 1.00 93.62 96 ARG A CA 1
ATOM 682 C C . ARG A 1 96 ? -5.063 10.277 5.167 1.00 93.62 96 ARG A C 1
ATOM 684 O O . ARG A 1 96 ? -4.324 10.794 4.339 1.00 93.62 96 ARG A O 1
ATOM 691 N N . SER A 1 97 ? -4.619 9.673 6.270 1.00 95.19 97 SER A N 1
ATOM 692 C CA . SER A 1 97 ? -3.201 9.620 6.649 1.00 95.19 97 SER A CA 1
ATOM 693 C C . SER A 1 97 ? -2.342 8.858 5.633 1.00 95.19 97 SER A C 1
ATOM 695 O O . SER A 1 97 ? -1.237 9.287 5.316 1.00 95.19 97 SER A O 1
ATOM 697 N N . VAL A 1 98 ? -2.854 7.755 5.073 1.00 94.31 98 VAL A N 1
ATOM 698 C CA . VAL A 1 98 ? -2.153 7.000 4.015 1.00 94.31 98 VAL A CA 1
ATOM 699 C C . VAL A 1 98 ? -1.984 7.846 2.747 1.00 94.31 98 VAL A C 1
ATOM 701 O O . VAL A 1 98 ? -0.913 7.846 2.137 1.00 94.31 98 VAL A O 1
ATOM 704 N N . GLN A 1 99 ? -3.028 8.580 2.351 1.00 93.69 99 GLN A N 1
ATOM 705 C CA . GLN A 1 99 ? -2.989 9.438 1.164 1.00 93.69 99 GLN A CA 1
ATOM 706 C C . GLN A 1 99 ? -2.083 10.651 1.342 1.00 93.69 99 GLN A C 1
ATOM 708 O O . GLN A 1 99 ? -1.398 11.042 0.402 1.00 93.69 99 GLN A O 1
ATOM 713 N N . GLU A 1 100 ? -2.088 11.257 2.524 1.00 96.25 100 GLU A N 1
ATOM 714 C CA . GLU A 1 100 ? -1.199 12.367 2.859 1.00 96.25 100 GLU A CA 1
ATOM 715 C C . GLU A 1 100 ? 0.263 11.918 2.793 1.00 96.25 100 GLU A C 1
ATOM 717 O O . GLU A 1 100 ? 1.018 12.454 1.988 1.00 96.25 100 GLU A O 1
ATOM 722 N N . GLY A 1 101 ? 0.623 10.822 3.473 1.00 96.06 101 GLY A N 1
ATOM 723 C CA . GLY A 1 101 ? 1.987 10.288 3.416 1.00 96.06 101 GLY A CA 1
ATOM 724 C C . GLY A 1 101 ? 2.438 9.892 2.002 1.00 96.06 101 GLY A C 1
ATOM 725 O O . GLY A 1 101 ? 3.600 10.082 1.644 1.00 96.06 101 GLY A O 1
ATOM 726 N N . SER A 1 102 ? 1.522 9.389 1.165 1.00 92.44 102 SER A N 1
ATOM 727 C CA . SER A 1 102 ? 1.817 9.068 -0.240 1.00 92.44 102 SER A CA 1
ATOM 728 C C . SER A 1 102 ? 2.064 10.324 -1.085 1.00 92.44 102 SER A C 1
ATOM 730 O O . SER A 1 102 ? 2.976 10.344 -1.913 1.00 92.44 102 SER A O 1
ATOM 732 N N . GLN A 1 103 ? 1.2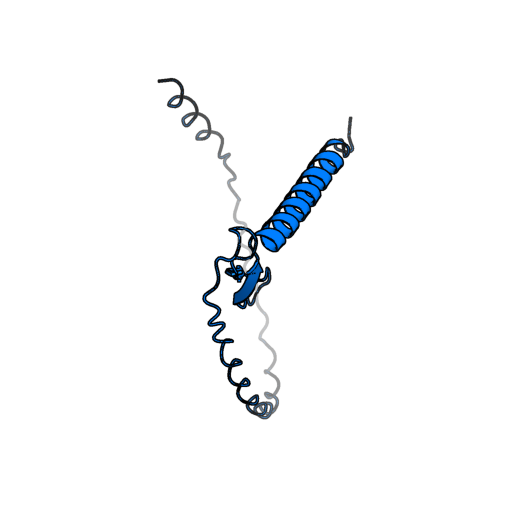75 11.382 -0.872 1.00 94.62 103 GLN A N 1
ATOM 733 C CA . GLN A 1 103 ? 1.452 12.672 -1.546 1.00 94.62 103 GLN A CA 1
ATOM 734 C C . GLN A 1 103 ? 2.722 13.387 -1.091 1.00 94.62 103 GLN A C 1
ATOM 736 O O . GLN A 1 103 ? 3.427 13.948 -1.930 1.00 94.62 103 GLN A O 1
ATOM 741 N N . ASP A 1 104 ? 3.035 13.337 0.202 1.00 96.44 104 ASP A N 1
ATOM 742 C CA . ASP A 1 104 ? 4.261 13.904 0.753 1.00 96.44 104 ASP A CA 1
ATOM 743 C C . ASP A 1 104 ? 5.477 13.206 0.162 1.00 96.44 104 ASP A C 1
ATOM 745 O O . ASP A 1 104 ? 6.341 13.871 -0.401 1.00 96.44 104 ASP A O 1
ATOM 749 N N . ALA A 1 105 ? 5.509 11.870 0.175 1.00 93.88 105 ALA A N 1
ATOM 750 C CA . ALA A 1 105 ? 6.592 11.102 -0.433 1.00 93.88 105 ALA A CA 1
ATOM 751 C C . ALA A 1 105 ? 6.770 11.430 -1.926 1.00 93.88 105 ALA A C 1
ATOM 753 O O . ALA A 1 105 ? 7.894 11.645 -2.385 1.00 93.88 105 ALA A O 1
ATOM 754 N N . ALA A 1 106 ? 5.672 11.522 -2.684 1.00 92.56 106 ALA A N 1
ATOM 755 C CA . ALA A 1 106 ? 5.716 11.900 -4.095 1.00 92.56 106 ALA A CA 1
ATOM 756 C C . ALA A 1 106 ? 6.248 13.330 -4.294 1.00 92.56 106 ALA A C 1
ATOM 758 O O . ALA A 1 106 ? 7.098 13.564 -5.156 1.00 92.56 106 ALA A O 1
ATOM 759 N N . SER A 1 107 ? 5.789 14.277 -3.476 1.00 93.94 107 SER A N 1
ATOM 760 C CA . SER A 1 107 ? 6.226 15.676 -3.511 1.00 93.94 107 SER A CA 1
ATOM 761 C C . SER A 1 107 ? 7.702 15.817 -3.144 1.00 93.94 107 SER A C 1
ATOM 763 O O . SER A 1 107 ? 8.425 16.601 -3.759 1.00 93.94 107 SER A O 1
ATOM 765 N N . ASP A 1 108 ? 8.177 15.038 -2.174 1.00 94.56 108 ASP A N 1
ATOM 766 C CA . ASP A 1 108 ? 9.567 15.033 -1.726 1.00 94.56 108 ASP A CA 1
ATOM 767 C C . ASP A 1 108 ? 10.504 14.520 -2.828 1.00 94.56 108 ASP A C 1
ATOM 769 O O . ASP A 1 108 ? 11.535 15.134 -3.111 1.00 94.56 108 ASP A O 1
ATOM 773 N N . ILE A 1 109 ? 10.107 13.445 -3.520 1.00 92.25 109 ILE A N 1
ATOM 774 C CA . ILE A 1 109 ? 10.829 12.920 -4.688 1.00 92.25 109 ILE A CA 1
ATOM 775 C C . ILE A 1 109 ? 10.877 13.970 -5.800 1.00 92.25 109 ILE A C 1
ATOM 777 O O . ILE A 1 109 ? 11.941 14.190 -6.375 1.00 92.25 109 ILE A O 1
ATOM 781 N N . GLN A 1 110 ? 9.769 14.662 -6.081 1.00 90.62 110 GLN A N 1
ATOM 782 C CA . GLN A 1 110 ? 9.737 15.718 -7.096 1.00 90.62 110 GLN A CA 1
ATOM 783 C C . GLN A 1 110 ? 10.681 16.872 -6.741 1.00 90.62 110 GLN A C 1
ATOM 785 O O . GLN A 1 110 ? 11.505 17.263 -7.568 1.00 90.62 110 GLN A O 1
ATOM 790 N N . ARG A 1 111 ? 10.638 17.365 -5.497 1.00 91.25 111 ARG A N 1
ATOM 791 C CA . ARG A 1 111 ? 11.542 18.421 -5.013 1.00 91.25 111 ARG A CA 1
ATOM 792 C C . ARG A 1 111 ? 13.007 18.004 -5.125 1.00 91.25 111 ARG A C 1
ATOM 794 O O . ARG A 1 111 ? 13.807 18.749 -5.683 1.00 91.25 111 ARG A O 1
ATOM 801 N N . LYS A 1 112 ? 13.350 16.798 -4.665 1.00 88.94 112 LYS A N 1
ATOM 802 C CA . LYS A 1 112 ? 14.716 16.254 -4.738 1.00 88.94 112 LYS A CA 1
ATOM 803 C C . LYS A 1 112 ? 15.177 16.026 -6.179 1.00 88.94 112 LYS A C 1
ATOM 805 O O . LYS A 1 112 ? 16.311 16.359 -6.512 1.00 88.94 112 LYS A O 1
ATOM 810 N N . SER A 1 113 ? 14.299 15.539 -7.055 1.00 83.81 113 SER A N 1
ATOM 811 C CA . SER A 1 113 ? 14.605 15.361 -8.480 1.00 83.81 113 SER A CA 1
ATOM 812 C C . SER A 1 113 ? 14.852 16.688 -9.203 1.00 83.81 113 SER A C 1
ATOM 814 O O . SER A 1 113 ? 15.722 16.748 -10.062 1.00 83.81 113 SER A O 1
ATOM 816 N N . GLY A 1 114 ? 14.173 17.770 -8.801 1.00 76.25 114 GLY A N 1
ATOM 817 C CA . GLY A 1 114 ? 14.413 19.117 -9.326 1.00 76.25 114 GLY A CA 1
ATOM 818 C C . GLY A 1 114 ? 15.735 19.736 -8.861 1.00 76.25 114 GLY A C 1
ATOM 819 O O . GLY A 1 114 ? 16.282 20.591 -9.549 1.00 76.25 114 GLY A O 1
ATOM 820 N N . THR A 1 115 ? 16.273 19.294 -7.718 1.00 68.81 115 THR A N 1
ATOM 821 C CA . THR A 1 115 ? 17.607 19.703 -7.234 1.00 68.81 115 THR A CA 1
ATOM 822 C C . THR A 1 115 ? 18.751 18.885 -7.831 1.00 68.81 115 THR A C 1
ATOM 824 O O . THR A 1 115 ? 19.906 19.300 -7.761 1.00 68.81 115 THR A O 1
ATOM 827 N N . MET A 1 116 ? 18.445 17.745 -8.456 1.00 62.91 116 MET A N 1
ATOM 828 C CA . MET A 1 116 ? 19.401 16.967 -9.235 1.00 62.91 116 MET A CA 1
ATOM 829 C C . MET A 1 116 ? 19.471 17.569 -10.645 1.00 62.91 116 MET A C 1
ATOM 831 O O . MET A 1 116 ? 18.971 16.991 -11.608 1.00 62.91 116 MET A O 1
ATOM 835 N N . SER A 1 117 ? 20.053 18.769 -10.767 1.00 66.12 117 SER A N 1
ATOM 836 C CA . SER A 1 117 ? 20.439 19.299 -12.081 1.00 66.12 117 SER A CA 1
ATOM 837 C C . SER A 1 117 ? 21.236 18.225 -12.828 1.00 66.12 117 SER A C 1
ATOM 839 O O . SER A 1 117 ? 22.083 17.570 -12.207 1.00 66.12 117 SER A O 1
ATOM 841 N N . PRO A 1 118 ? 20.976 18.004 -14.129 1.00 69.25 118 PRO A N 1
ATOM 842 C CA . PRO A 1 118 ? 21.707 17.003 -14.890 1.00 69.25 118 PRO A CA 1
ATOM 843 C C . PRO A 1 118 ? 23.213 17.296 -14.789 1.00 69.25 118 PRO A C 1
ATOM 845 O O . PRO A 1 1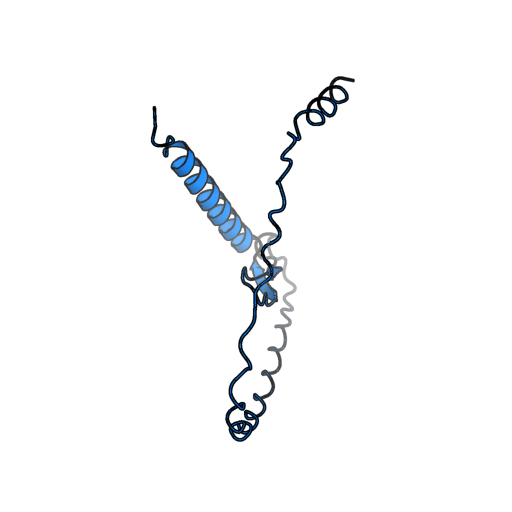18 ? 23.612 18.456 -14.918 1.00 69.25 118 PRO A O 1
ATOM 848 N N . PRO A 1 119 ? 24.065 16.287 -14.533 1.00 62.28 119 PRO A N 1
ATOM 849 C CA . PRO A 1 119 ? 25.505 16.493 -14.542 1.00 62.28 119 PRO A CA 1
ATOM 850 C C . PRO A 1 119 ? 25.943 16.830 -15.974 1.00 62.28 119 PRO A C 1
ATOM 852 O O . PRO A 1 119 ? 25.990 15.943 -16.824 1.00 62.28 119 PRO A O 1
ATOM 855 N N . GLY A 1 120 ? 26.226 18.108 -16.250 1.00 67.75 120 GLY A N 1
ATOM 856 C CA . GLY A 1 120 ? 26.770 18.543 -17.543 1.00 67.75 120 GLY A CA 1
ATOM 857 C C . GLY A 1 120 ? 26.319 19.919 -18.044 1.00 67.75 120 GLY A C 1
ATOM 858 O O . GLY A 1 120 ? 25.886 20.006 -19.191 1.00 67.75 120 GLY A O 1
ATOM 859 N N . SER A 1 121 ? 26.452 20.967 -17.224 1.00 49.97 121 SER A N 1
ATOM 860 C CA . SER A 1 121 ? 26.533 22.357 -17.710 1.00 49.97 121 SER A CA 1
ATOM 861 C C . SER A 1 121 ? 27.966 22.856 -17.623 1.00 49.97 121 SER A C 1
ATOM 863 O O . SER A 1 121 ? 28.607 22.554 -16.590 1.00 49.97 121 SER A O 1
#

Foldseek 3Di:
DPPVPVVPPVPPPPDDDDDDDDDDDDPDPDDDPDPDDDPDDDDDDDDDDDDDPPDDPPPDDPDPDPQQQDKDKDWDFDPDDVTDIDIDIDGNVVVVVVVVVVVVVVVVCVVVVVVCDPPDD